Protein AF-A0A4Y2EDM8-F1 (afdb_monomer_lite)

Secondary structure (DSSP, 8-state):
---------------------------------------HHHHTSHHHHHHHHHHHHHHTTTTS-SSTT------S-PPPPPPS-----BPPPPP--HHHHHHHHHHHHHHHHTTS------S-B---

Sequence (128 aa):
MIKKHSNDKNKQNISLHISECKQINSHCSQTTEDRVNLPQSVTENICELRKEVKDLIKNSDSVFSKDKYDVGALRVRLQRIVLNSDLPVSLRPYRTSPVEEQEIKSQVEKLLQAGLIKESNSITIHLM

InterPro domains:
  IPR043502 DNA/RNA polymerase superfamily [SSF56672] (57-122)

Radius of gyration: 26.14 Å; chains: 1; bounding box: 61×46×66 Å

Structure (mmCIF, N/CA/C/O backbone):
data_AF-A0A4Y2EDM8-F1
#
_entry.id   AF-A0A4Y2EDM8-F1
#
loop_
_atom_site.group_PDB
_atom_site.id
_atom_site.type_symbol
_atom_site.label_atom_id
_atom_site.label_alt_id
_atom_site.label_comp_id
_atom_site.label_asym_id
_atom_site.label_entity_id
_atom_site.label_seq_id
_atom_site.pdbx_PDB_ins_code
_atom_site.Cartn_x
_atom_site.Cartn_y
_atom_site.Cartn_z
_atom_site.occupancy
_atom_site.B_iso_or_equiv
_atom_site.auth_seq_id
_atom_site.auth_comp_id
_atom_site.auth_asym_id
_atom_site.auth_atom_id
_atom_site.pdbx_PDB_model_num
ATOM 1 N N . MET A 1 1 ? 31.555 25.804 -39.367 1.00 40.66 1 MET A N 1
ATOM 2 C CA . MET A 1 1 ? 30.660 26.966 -39.162 1.00 40.66 1 MET A CA 1
ATOM 3 C C . MET A 1 1 ? 29.647 26.614 -38.088 1.00 40.66 1 MET A C 1
ATOM 5 O O . MET A 1 1 ? 28.888 25.670 -38.259 1.00 40.66 1 MET A O 1
ATOM 9 N N . ILE A 1 2 ? 29.707 27.307 -36.954 1.00 37.44 2 ILE A N 1
ATOM 10 C CA . ILE A 1 2 ? 28.847 27.077 -35.789 1.00 37.44 2 ILE A CA 1
ATOM 11 C C . ILE A 1 2 ? 27.535 27.829 -36.018 1.00 37.44 2 ILE A C 1
ATOM 13 O O . ILE A 1 2 ? 27.555 29.039 -36.223 1.00 37.44 2 ILE A O 1
ATOM 17 N N . LYS A 1 3 ? 26.397 27.136 -35.945 1.00 40.12 3 LYS A N 1
ATOM 18 C CA . LYS A 1 3 ? 25.093 27.784 -35.789 1.00 40.12 3 LYS A CA 1
ATOM 19 C C . LYS A 1 3 ? 24.355 27.113 -34.640 1.00 40.12 3 LYS A C 1
ATOM 21 O O . LYS A 1 3 ? 23.670 26.115 -34.819 1.00 40.12 3 LYS A O 1
ATOM 26 N N . LYS A 1 4 ? 24.548 27.652 -33.436 1.00 36.44 4 LYS A N 1
ATOM 27 C CA . LYS A 1 4 ? 23.646 27.409 -32.312 1.00 36.44 4 LYS A CA 1
ATOM 28 C C . LYS A 1 4 ? 22.668 28.575 -32.260 1.00 36.44 4 LYS A C 1
ATOM 30 O O . LYS A 1 4 ? 23.060 29.706 -31.998 1.00 36.44 4 LYS A O 1
ATOM 35 N N . HIS A 1 5 ? 21.405 28.305 -32.557 1.00 42.28 5 HIS A N 1
ATOM 36 C CA . HIS A 1 5 ? 20.304 29.145 -32.105 1.00 42.28 5 HIS A CA 1
ATOM 37 C C . HIS A 1 5 ? 19.796 28.526 -30.809 1.00 42.28 5 HIS A C 1
ATOM 39 O O . HIS A 1 5 ? 19.106 27.511 -30.819 1.00 42.28 5 HIS A O 1
ATOM 45 N N . SER A 1 6 ? 20.235 29.105 -29.695 1.00 40.03 6 SER A N 1
ATOM 46 C CA . SER A 1 6 ? 19.653 28.857 -28.383 1.00 40.03 6 SER A CA 1
ATOM 47 C C . SER A 1 6 ? 18.405 29.724 -28.300 1.00 40.03 6 SER A C 1
ATOM 49 O O . SER A 1 6 ? 18.527 30.945 -28.247 1.00 40.03 6 SER A O 1
ATOM 51 N N . ASN A 1 7 ? 17.223 29.111 -28.378 1.00 40.12 7 ASN A N 1
ATOM 52 C CA . ASN A 1 7 ? 15.974 29.796 -28.075 1.00 40.12 7 ASN A CA 1
ATOM 53 C C . ASN A 1 7 ? 15.602 29.488 -26.627 1.00 40.12 7 ASN A C 1
ATOM 55 O O . ASN A 1 7 ? 15.488 28.329 -26.223 1.00 40.12 7 ASN A O 1
ATOM 59 N N . ASP A 1 8 ? 15.495 30.568 -25.877 1.00 47.84 8 ASP A N 1
ATOM 60 C CA . ASP A 1 8 ? 15.216 30.653 -24.463 1.00 47.84 8 ASP A CA 1
ATOM 61 C C . ASP A 1 8 ? 13.776 30.204 -24.186 1.00 47.84 8 ASP A C 1
ATOM 63 O O . ASP A 1 8 ? 12.822 30.718 -24.772 1.00 47.84 8 ASP A O 1
ATOM 67 N N . LYS A 1 9 ? 13.604 29.229 -23.294 1.00 45.88 9 LYS A N 1
ATOM 68 C CA . LYS A 1 9 ? 12.325 28.985 -22.624 1.00 45.88 9 LYS A CA 1
ATOM 69 C C . LYS A 1 9 ? 12.610 28.678 -21.166 1.00 45.88 9 LYS A C 1
ATOM 71 O O . LYS A 1 9 ? 12.688 27.519 -20.771 1.00 45.88 9 LYS A O 1
ATOM 76 N N . ASN A 1 10 ? 12.806 29.757 -20.408 1.00 52.41 10 ASN A N 1
ATOM 77 C CA . ASN A 1 10 ? 12.332 29.964 -19.039 1.00 52.41 10 ASN A CA 1
ATOM 78 C C . ASN A 1 10 ? 11.669 28.718 -18.422 1.00 52.41 10 ASN A C 1
ATOM 80 O O . ASN A 1 10 ? 10.447 28.558 -18.446 1.00 52.41 10 ASN A O 1
ATOM 84 N N . LYS A 1 11 ? 12.493 27.818 -17.884 1.00 46.84 11 LYS A N 1
ATOM 85 C CA . LYS A 1 11 ? 12.026 26.725 -17.041 1.00 46.84 11 LYS A CA 1
ATOM 86 C C . LYS A 1 11 ? 12.037 27.263 -15.623 1.00 46.84 11 LYS A C 1
ATOM 88 O O . LYS A 1 11 ? 13.049 27.177 -14.932 1.00 46.84 11 LYS A O 1
ATOM 93 N N . GLN A 1 12 ? 10.924 27.878 -15.229 1.00 48.25 12 GLN A N 1
ATOM 94 C CA . GLN A 1 12 ? 10.687 28.223 -13.836 1.00 48.25 12 GLN A CA 1
ATOM 95 C C . GLN A 1 12 ? 10.921 26.958 -13.007 1.00 48.25 12 GLN A C 1
ATOM 97 O O . GLN A 1 12 ? 10.288 25.922 -13.217 1.00 48.25 12 GLN A O 1
ATOM 102 N N . ASN A 1 13 ? 11.931 27.026 -12.147 1.00 42.16 13 ASN A N 1
ATOM 103 C CA . ASN A 1 13 ? 12.292 25.988 -11.204 1.00 42.16 13 ASN A CA 1
ATOM 104 C C . ASN A 1 13 ? 11.162 25.891 -10.176 1.00 42.16 13 ASN A C 1
ATOM 106 O O . ASN A 1 13 ? 11.122 26.656 -9.215 1.00 42.16 13 ASN A O 1
ATOM 110 N N . ILE A 1 14 ? 10.208 24.993 -10.416 1.00 47.47 14 ILE A N 1
ATOM 111 C CA . ILE A 1 14 ? 9.197 24.641 -9.424 1.00 47.47 14 ILE A CA 1
ATOM 112 C C . ILE A 1 14 ? 9.887 23.709 -8.426 1.00 47.47 14 ILE A C 1
ATOM 114 O O . ILE A 1 14 ? 9.858 22.487 -8.558 1.00 47.47 14 ILE A O 1
ATOM 118 N N . SER A 1 15 ? 10.562 24.308 -7.449 1.00 48.22 15 SER A N 1
ATOM 119 C CA . SER A 1 15 ? 11.027 23.607 -6.259 1.00 48.22 15 SER A CA 1
ATOM 120 C C . SER A 1 15 ? 9.798 23.255 -5.421 1.00 48.22 15 SER A C 1
ATOM 122 O O . SER A 1 15 ? 9.278 24.096 -4.685 1.00 48.22 15 SER A O 1
ATOM 124 N N . LEU A 1 16 ? 9.283 22.030 -5.559 1.00 50.41 16 LEU A N 1
ATOM 125 C CA . LEU A 1 16 ? 8.359 21.481 -4.570 1.00 50.41 16 LEU A CA 1
ATOM 126 C C . LEU A 1 16 ? 9.184 21.094 -3.345 1.00 50.41 16 LEU A C 1
ATOM 128 O O . LEU A 1 16 ? 9.722 19.994 -3.244 1.00 50.41 16 LEU A O 1
ATOM 132 N N . HIS A 1 17 ? 9.295 22.036 -2.415 1.00 47.91 17 HIS A N 1
ATOM 133 C CA . HIS A 1 17 ? 9.761 21.761 -1.070 1.00 47.91 17 HIS A CA 1
ATOM 134 C C . HIS A 1 17 ? 8.710 20.885 -0.379 1.00 47.91 17 HIS A C 1
ATOM 136 O O . HIS A 1 17 ? 7.737 21.386 0.187 1.00 47.91 17 HIS A O 1
ATOM 142 N N . ILE A 1 18 ? 8.885 19.565 -0.461 1.00 51.62 18 ILE A N 1
ATOM 143 C CA . ILE A 1 18 ? 8.151 18.614 0.370 1.00 51.62 18 ILE A CA 1
ATOM 144 C C . ILE A 1 18 ? 8.707 18.794 1.779 1.00 51.62 18 ILE A C 1
ATOM 146 O O . ILE A 1 18 ? 9.681 18.162 2.176 1.00 51.62 18 ILE A O 1
ATOM 150 N N . SER A 1 19 ? 8.125 19.734 2.518 1.00 52.91 19 SER A N 1
ATOM 151 C CA . SER A 1 19 ? 8.321 19.802 3.957 1.00 52.91 19 SER A CA 1
ATOM 152 C C . SER A 1 19 ? 7.901 18.460 4.536 1.00 52.91 19 SER A C 1
ATOM 154 O O . SER A 1 19 ? 6.752 18.055 4.354 1.00 52.91 19 SER A O 1
ATOM 156 N N . GLU A 1 20 ? 8.838 17.787 5.204 1.00 42.59 20 GLU A N 1
ATOM 157 C CA . GLU A 1 20 ? 8.588 16.607 6.021 1.00 42.59 20 GLU A CA 1
ATOM 158 C C . GLU A 1 20 ? 7.289 16.813 6.806 1.00 42.59 20 GLU A C 1
ATOM 160 O O . GLU A 1 20 ? 7.205 17.676 7.687 1.00 42.59 20 GLU A O 1
ATOM 165 N N . CYS A 1 21 ? 6.251 16.044 6.470 1.00 49.78 21 CYS A N 1
ATOM 166 C CA . CYS A 1 21 ? 5.071 15.946 7.310 1.00 49.78 21 CYS A CA 1
ATOM 167 C C . CYS A 1 21 ? 5.519 15.257 8.594 1.00 49.78 21 CYS A C 1
ATOM 169 O O . CYS A 1 21 ? 5.517 14.030 8.696 1.00 49.78 21 CYS A O 1
ATOM 171 N N . LYS A 1 22 ? 5.964 16.058 9.565 1.00 50.53 22 LYS A N 1
ATOM 172 C CA . LYS A 1 22 ? 6.233 15.588 10.914 1.00 50.53 22 LYS A CA 1
ATOM 173 C C . LYS A 1 22 ? 4.977 14.884 11.397 1.00 50.53 22 LYS A C 1
ATOM 175 O O . LYS A 1 22 ? 3.887 15.454 11.401 1.00 50.53 22 LYS A O 1
ATOM 180 N N . GLN A 1 23 ? 5.158 13.622 11.761 1.00 57.06 23 GLN A N 1
ATOM 181 C CA . GLN A 1 23 ? 4.172 12.823 12.456 1.00 57.06 23 GLN A CA 1
ATOM 182 C C . GLN A 1 23 ? 3.693 13.653 13.648 1.00 57.06 23 GLN A C 1
ATOM 184 O O . GLN A 1 23 ? 4.469 13.945 14.558 1.00 57.06 23 GLN A O 1
ATOM 189 N N . ILE A 1 24 ? 2.437 14.095 13.606 1.00 45.16 24 ILE A N 1
ATOM 190 C CA . ILE A 1 24 ? 1.812 14.843 14.695 1.00 45.16 24 ILE A CA 1
ATOM 191 C C . ILE A 1 24 ? 1.464 13.826 15.784 1.00 45.16 24 ILE A C 1
ATOM 193 O O . ILE A 1 24 ? 0.312 13.490 16.022 1.00 45.16 24 ILE A O 1
ATOM 197 N N . ASN A 1 25 ? 2.492 13.265 16.410 1.00 52.41 25 ASN A N 1
ATOM 198 C CA . ASN A 1 25 ? 2.372 12.697 17.735 1.00 52.41 25 ASN A CA 1
ATOM 199 C C . ASN A 1 25 ? 2.999 13.701 18.698 1.00 52.41 25 ASN A C 1
ATOM 201 O O . ASN A 1 25 ? 4.160 13.586 19.081 1.00 52.41 25 ASN A O 1
ATOM 205 N N . SER A 1 26 ? 2.239 14.735 19.046 1.00 52.94 26 SER A N 1
ATOM 206 C CA . SER A 1 26 ? 2.562 15.549 20.209 1.00 52.94 26 SER A CA 1
ATOM 207 C C . SER A 1 26 ? 1.277 16.032 20.861 1.00 52.94 26 SER A C 1
ATOM 209 O O . SER A 1 26 ? 0.721 17.066 20.507 1.00 52.94 26 SER A O 1
ATOM 211 N N . HIS A 1 27 ? 0.880 15.241 21.852 1.00 39.22 27 HIS A N 1
ATOM 212 C CA . HIS A 1 27 ? 0.074 15.628 22.994 1.00 39.22 27 HIS A CA 1
ATOM 213 C C . HIS A 1 27 ? -1.409 15.918 22.727 1.00 39.22 27 HIS A C 1
ATOM 215 O O . HIS A 1 27 ? -1.794 16.929 22.150 1.00 39.22 27 HIS A O 1
ATOM 221 N N . CYS A 1 28 ? -2.233 15.014 23.266 1.00 44.69 28 CYS A N 1
ATOM 222 C CA . CYS A 1 28 ? -3.613 15.234 23.680 1.00 44.69 28 CYS A CA 1
ATOM 223 C C . CYS A 1 28 ? -3.862 16.711 24.013 1.00 44.69 28 CYS A C 1
ATOM 225 O O . CYS A 1 28 ? -3.326 17.235 24.998 1.00 44.69 28 CYS A O 1
ATOM 227 N N . SER A 1 29 ? -4.644 17.379 23.167 1.00 42.12 29 SER A N 1
ATOM 228 C CA . SER A 1 29 ? -5.197 18.682 23.483 1.00 42.12 29 SER A CA 1
ATOM 229 C C . SER A 1 29 ? -6.115 18.484 24.676 1.00 42.12 29 SER A C 1
ATOM 231 O O . SER A 1 29 ? -7.176 17.867 24.577 1.00 42.12 29 SER A O 1
ATOM 233 N N . GLN A 1 30 ? -5.689 19.004 25.822 1.00 44.66 30 GLN A N 1
ATOM 234 C CA . GLN A 1 30 ? -6.632 19.413 26.846 1.00 44.66 30 GLN A CA 1
ATOM 235 C C . GLN A 1 30 ? -7.708 20.236 26.137 1.00 44.66 30 GLN A C 1
ATOM 237 O O . GLN A 1 30 ? -7.399 21.141 25.362 1.00 44.66 30 GLN A O 1
ATOM 242 N N . THR A 1 31 ? -8.963 19.849 26.324 1.00 38.25 31 THR A N 1
ATOM 243 C CA . THR A 1 31 ? -10.123 20.510 25.740 1.00 38.25 31 THR A CA 1
ATOM 244 C C . THR A 1 31 ? -10.240 21.913 26.324 1.00 38.25 31 THR A C 1
ATOM 246 O O . THR A 1 31 ? -10.957 22.127 27.297 1.00 38.25 31 THR A O 1
ATOM 249 N N . THR A 1 32 ? -9.532 22.884 25.759 1.00 43.88 32 THR A N 1
ATOM 250 C CA . THR A 1 32 ? -9.947 24.277 25.864 1.00 43.88 32 THR A CA 1
ATOM 251 C C . THR A 1 32 ? -11.003 24.472 24.797 1.00 43.88 32 THR A C 1
ATOM 253 O O . THR A 1 32 ? -10.713 24.416 23.604 1.00 43.88 32 THR A O 1
ATOM 256 N N . GLU A 1 33 ? -12.246 24.585 25.254 1.00 48.09 33 GLU A N 1
ATOM 257 C CA . GLU A 1 33 ? -13.416 24.923 24.458 1.00 48.09 33 GLU A CA 1
ATOM 258 C C . GLU A 1 33 ? -13.123 26.165 23.611 1.00 48.09 33 GLU A C 1
ATOM 260 O O . GLU A 1 33 ? -13.227 27.295 24.089 1.00 48.09 33 GLU A O 1
ATOM 265 N N . ASP A 1 34 ? -12.747 25.958 22.352 1.00 43.09 34 ASP A N 1
ATOM 266 C CA . ASP A 1 34 ? -12.712 27.023 21.364 1.00 43.09 34 ASP A CA 1
ATOM 267 C C . ASP A 1 34 ? -14.169 27.443 21.155 1.00 43.09 34 ASP A C 1
ATOM 269 O O . ASP A 1 34 ? -14.967 26.750 20.512 1.00 43.09 34 ASP A O 1
ATOM 273 N N . ARG A 1 35 ? -14.569 28.522 21.832 1.00 49.91 35 ARG A N 1
ATOM 274 C CA . ARG A 1 35 ? -15.926 29.057 21.771 1.00 49.91 35 ARG A CA 1
ATOM 275 C C . ARG A 1 35 ? -16.131 29.717 20.419 1.00 49.91 35 ARG A C 1
ATOM 277 O O . ARG A 1 35 ? -16.079 30.936 20.285 1.00 49.91 35 ARG A O 1
ATOM 284 N N . VAL A 1 36 ? -16.420 28.894 19.418 1.00 52.91 36 VAL A N 1
ATOM 285 C CA . VAL A 1 36 ? -17.109 29.340 18.211 1.00 52.91 36 VAL A CA 1
ATOM 286 C C . VAL A 1 36 ? -18.458 29.872 18.685 1.00 52.91 36 VAL A C 1
ATOM 288 O O . VAL A 1 36 ? -19.280 29.111 19.196 1.00 52.91 36 VAL A O 1
ATOM 291 N N . ASN A 1 37 ? -18.648 31.190 18.622 1.00 58.50 37 ASN A N 1
ATOM 292 C CA . ASN A 1 37 ? -19.879 31.831 19.070 1.00 58.50 37 ASN A CA 1
ATOM 293 C C . ASN A 1 37 ? -20.993 31.475 18.076 1.00 58.50 37 ASN A C 1
ATOM 295 O O . ASN A 1 37 ? -21.163 32.113 17.039 1.00 58.50 37 ASN A O 1
ATOM 299 N N . LEU A 1 38 ? -21.653 30.355 18.354 1.00 55.34 38 LEU A N 1
ATOM 300 C CA . LEU A 1 38 ? -22.718 29.776 17.555 1.00 55.34 38 LEU A CA 1
ATOM 301 C C . LEU A 1 38 ? -24.052 30.263 18.151 1.00 55.34 38 LEU A C 1
ATOM 303 O O . LEU A 1 38 ? -24.203 30.212 19.372 1.00 55.34 38 LEU A O 1
ATOM 307 N N . PRO A 1 39 ? -24.998 30.769 17.338 1.00 54.62 39 PRO A N 1
ATOM 308 C CA . PRO A 1 39 ? -26.220 31.407 17.830 1.00 54.62 39 PRO A CA 1
ATOM 309 C C . PRO A 1 39 ? -27.006 30.508 18.799 1.00 54.62 39 PRO A C 1
ATOM 311 O O . PRO A 1 39 ? -27.054 29.294 18.616 1.00 54.62 39 PRO A O 1
ATOM 314 N N . GLN A 1 40 ? -27.644 31.114 19.811 1.00 53.81 40 GLN A N 1
ATOM 315 C CA . GLN A 1 40 ? -28.322 30.446 20.941 1.00 53.81 40 GLN A CA 1
ATOM 316 C C . GLN A 1 40 ? -29.298 29.311 20.551 1.00 53.81 40 GLN A C 1
ATOM 318 O O . GLN A 1 40 ? -29.493 28.374 21.321 1.00 53.81 40 GLN A O 1
ATOM 323 N N . SER A 1 41 ? -29.884 29.341 19.349 1.00 52.59 41 SER A N 1
ATOM 324 C CA . SER A 1 41 ? -30.755 28.264 18.846 1.00 52.59 41 SER A CA 1
ATOM 325 C C . SER A 1 41 ? -30.013 26.958 18.541 1.00 52.59 41 SER A C 1
ATOM 327 O O . SER A 1 41 ? -30.631 25.904 18.430 1.00 52.59 41 SER A O 1
ATOM 329 N N . VAL A 1 42 ? -28.687 27.015 18.412 1.00 55.28 42 VAL A N 1
ATOM 330 C CA . VAL A 1 42 ? -27.822 25.853 18.198 1.00 55.28 42 VAL A CA 1
ATOM 331 C C . VAL A 1 42 ? -27.310 25.296 19.528 1.00 55.28 42 VAL A C 1
ATOM 333 O O . VAL A 1 42 ? -26.959 24.122 19.596 1.00 55.28 42 VAL A O 1
ATOM 336 N N . THR A 1 43 ? -27.296 26.090 20.606 1.00 55.75 43 THR A N 1
ATOM 337 C CA . THR A 1 43 ? -26.621 25.721 21.862 1.00 55.75 43 THR A CA 1
ATOM 338 C C . THR A 1 43 ? -27.343 24.666 22.704 1.00 55.75 43 THR A C 1
ATOM 340 O O . THR A 1 43 ? -26.684 23.981 23.482 1.00 55.75 43 THR A O 1
ATOM 343 N N . GLU A 1 44 ? -28.650 24.460 22.526 1.00 59.47 44 GLU A N 1
ATOM 344 C CA . GLU A 1 44 ? -29.436 23.572 23.403 1.00 59.47 44 GLU A CA 1
ATOM 345 C C . GLU A 1 44 ? -29.324 22.074 23.066 1.00 59.47 44 GLU A C 1
ATOM 347 O O . GLU A 1 44 ? -29.576 21.243 23.930 1.00 59.47 44 GLU A O 1
ATOM 352 N N . ASN A 1 45 ? -28.866 21.701 21.864 1.00 65.88 45 ASN A N 1
ATOM 353 C CA . ASN A 1 45 ? -28.805 20.294 21.431 1.00 65.88 45 ASN A CA 1
ATOM 354 C C . ASN A 1 45 ? -27.425 19.824 20.946 1.00 65.88 45 ASN A C 1
ATOM 356 O O . ASN A 1 45 ? -27.303 18.726 20.411 1.00 65.88 45 ASN A O 1
ATOM 360 N N . ILE A 1 46 ? -26.353 20.599 21.150 1.00 80.44 46 ILE A N 1
ATOM 361 C CA . ILE A 1 46 ? -25.005 20.226 20.672 1.00 80.44 46 ILE A CA 1
ATOM 362 C C . ILE A 1 46 ? -24.548 18.881 21.255 1.00 80.44 46 ILE A C 1
ATOM 364 O O . ILE A 1 46 ? -23.906 18.093 20.561 1.00 80.44 46 ILE A O 1
ATOM 368 N N . CYS A 1 47 ? -24.862 18.604 22.523 1.00 78.44 47 CYS A N 1
ATOM 369 C CA . CYS A 1 47 ? -24.496 17.344 23.173 1.00 78.44 47 CYS A CA 1
ATOM 370 C C . CYS A 1 47 ? -25.220 16.140 22.554 1.00 78.44 47 CYS A C 1
ATOM 372 O O . CYS A 1 47 ? -24.567 15.138 22.259 1.00 78.44 47 CYS A O 1
ATOM 374 N N . GLU A 1 48 ? -26.526 16.265 22.310 1.00 85.94 48 GLU A N 1
ATOM 375 C CA . GLU A 1 48 ? -27.336 15.244 21.634 1.00 85.94 48 GLU A CA 1
ATOM 376 C C . GLU A 1 48 ? -26.872 15.049 20.186 1.00 85.94 48 GLU A C 1
ATOM 378 O O . GLU A 1 48 ? -26.580 13.930 19.776 1.00 85.94 48 GLU A O 1
ATOM 383 N N . LEU A 1 49 ? -26.639 16.137 19.447 1.00 88.50 49 LEU A N 1
ATOM 384 C CA . LEU A 1 49 ? -26.144 16.082 18.071 1.00 88.50 49 LEU A CA 1
ATOM 385 C C . LEU A 1 49 ? -24.762 15.419 17.980 1.00 88.50 49 LEU A C 1
ATOM 387 O O . LEU A 1 49 ? -24.506 14.603 17.102 1.00 88.50 49 LEU A O 1
ATOM 391 N N . ARG A 1 50 ? -23.845 15.722 18.907 1.00 89.69 50 ARG A N 1
ATOM 392 C CA . ARG A 1 50 ? -22.524 15.069 18.961 1.00 89.69 50 ARG A CA 1
ATOM 393 C C . ARG A 1 50 ? -22.636 13.570 19.215 1.00 89.69 50 ARG A C 1
ATOM 395 O O . ARG A 1 50 ? -21.791 12.818 18.730 1.00 89.69 50 ARG A O 1
ATOM 402 N N . LYS A 1 51 ? -23.623 13.144 20.004 1.00 91.69 51 LYS A N 1
ATOM 403 C CA . LYS A 1 51 ? -23.898 11.730 20.255 1.00 91.69 51 LYS A CA 1
ATOM 404 C C . LYS A 1 51 ? -24.478 11.075 19.004 1.00 91.69 51 LYS A C 1
ATOM 406 O O . LYS A 1 51 ? -23.927 10.077 18.560 1.00 91.69 51 LYS A O 1
ATOM 411 N N . GLU A 1 52 ? -25.476 11.695 18.387 1.00 92.62 52 GLU A N 1
ATOM 412 C CA . GLU A 1 52 ? -26.100 11.218 17.153 1.00 92.62 52 GLU A CA 1
ATOM 413 C C . GLU A 1 52 ? -25.083 11.069 16.016 1.00 92.62 52 GLU A C 1
ATOM 415 O O . GLU A 1 52 ? -25.024 10.025 15.378 1.00 92.62 52 GLU A O 1
ATOM 420 N N . VAL A 1 53 ? -24.208 12.057 15.811 1.00 90.81 53 VAL A N 1
ATOM 421 C CA . VAL A 1 53 ? -23.141 11.985 14.799 1.00 90.81 53 VAL A CA 1
ATOM 422 C C . VAL A 1 53 ? -22.163 10.850 15.118 1.00 90.81 53 VAL A C 1
ATOM 424 O O . VAL A 1 53 ? -21.792 10.090 14.225 1.00 90.81 53 VAL A O 1
ATOM 427 N N . LYS A 1 54 ? -21.751 10.684 16.381 1.00 90.62 54 LYS A N 1
ATOM 428 C CA . LYS A 1 54 ? -20.874 9.568 16.776 1.00 90.62 54 LYS A CA 1
ATOM 429 C C . LYS A 1 54 ? -21.535 8.214 16.537 1.00 90.62 54 LYS A C 1
ATOM 431 O O . LYS A 1 54 ? -20.868 7.294 16.068 1.00 90.62 54 LYS A O 1
ATOM 436 N N . ASP A 1 55 ? -22.815 8.096 16.861 1.00 94.12 55 ASP A N 1
ATOM 437 C CA . ASP A 1 55 ? -23.579 6.869 16.676 1.00 94.12 55 ASP A CA 1
ATOM 438 C C . ASP A 1 55 ? -23.802 6.596 15.182 1.00 94.12 55 ASP A C 1
ATOM 440 O O . ASP A 1 55 ? -23.616 5.468 14.743 1.00 94.12 55 ASP A O 1
ATOM 444 N N . LEU A 1 56 ? -24.059 7.622 14.366 1.00 93.06 56 LEU A N 1
ATOM 445 C CA . LEU A 1 56 ? -24.154 7.512 12.910 1.00 93.06 56 LEU A CA 1
ATOM 446 C C . LEU A 1 56 ? -22.844 7.022 12.280 1.00 93.06 56 LEU A C 1
ATOM 448 O O . LEU A 1 56 ? -22.875 6.123 11.440 1.00 93.06 56 LEU A O 1
ATOM 452 N N . ILE A 1 57 ? -21.702 7.583 12.694 1.00 92.00 57 ILE A N 1
ATOM 453 C CA . ILE A 1 57 ? -20.380 7.160 12.210 1.00 92.00 57 ILE A CA 1
ATOM 454 C C . ILE A 1 57 ? -20.131 5.693 12.574 1.00 92.00 57 ILE A C 1
ATOM 456 O O . ILE A 1 57 ? -19.714 4.919 11.718 1.00 92.00 57 ILE A O 1
ATOM 460 N N . LYS A 1 58 ? -20.448 5.286 13.811 1.00 90.75 58 LYS A N 1
ATOM 461 C CA . LYS A 1 58 ? -20.332 3.886 14.255 1.00 90.75 58 LYS A CA 1
ATOM 462 C C . LYS A 1 58 ? -21.274 2.946 13.504 1.00 90.75 58 LYS A C 1
ATOM 464 O O . LYS A 1 58 ? -20.886 1.836 13.166 1.00 90.75 58 LYS A O 1
ATOM 469 N N . ASN A 1 59 ? -22.504 3.376 13.239 1.00 94.25 59 ASN A N 1
ATOM 470 C CA . ASN A 1 59 ? -23.488 2.582 12.503 1.00 94.25 59 ASN A CA 1
ATOM 471 C C . ASN A 1 59 ? -23.126 2.456 11.015 1.00 94.25 59 ASN A C 1
ATOM 473 O O . ASN A 1 59 ? -23.531 1.497 10.365 1.00 94.25 59 ASN A O 1
ATOM 477 N N . SER A 1 60 ? -22.346 3.404 10.488 1.00 91.44 60 SER A N 1
ATOM 478 C CA . SER A 1 60 ? -21.889 3.454 9.092 1.00 91.44 60 SER A CA 1
ATOM 479 C C . SER A 1 60 ? -20.416 3.055 8.943 1.00 91.44 60 SER A C 1
ATOM 481 O O . SER A 1 60 ? -19.745 3.495 8.012 1.00 91.44 60 SER A O 1
ATOM 483 N N . ASP A 1 61 ? -19.905 2.222 9.852 1.00 89.75 61 ASP A N 1
ATOM 484 C CA . ASP A 1 61 ? -18.489 1.845 9.956 1.00 89.75 61 ASP A CA 1
ATOM 485 C C . ASP A 1 61 ? -17.909 1.226 8.670 1.00 89.75 61 ASP A C 1
ATOM 487 O O . ASP A 1 61 ? -16.724 1.367 8.399 1.00 89.75 61 ASP A O 1
ATOM 491 N N . SER A 1 62 ? -18.739 0.600 7.829 1.00 90.56 62 SER A N 1
ATOM 492 C CA . SER A 1 62 ? -18.309 0.040 6.540 1.00 90.56 62 SER A CA 1
ATOM 493 C C . SER A 1 62 ? -18.182 1.065 5.407 1.00 90.56 62 SER A C 1
ATOM 495 O O . SER A 1 62 ? -17.703 0.722 4.330 1.00 90.56 62 SER A O 1
ATOM 497 N N . VAL A 1 63 ? -18.712 2.278 5.585 1.00 92.12 63 VAL A N 1
ATOM 498 C CA . VAL A 1 63 ? -18.739 3.327 4.550 1.00 92.12 63 VAL A CA 1
ATOM 499 C C . VAL A 1 63 ? -17.445 4.140 4.561 1.00 92.12 63 VAL A C 1
ATOM 501 O O . VAL A 1 63 ? -17.024 4.645 3.521 1.00 92.12 63 VAL A O 1
ATOM 504 N N . PHE A 1 64 ? -16.813 4.264 5.728 1.00 90.88 64 PHE A N 1
ATOM 505 C CA . PHE A 1 64 ? -15.622 5.078 5.929 1.00 90.88 64 PHE A CA 1
ATOM 506 C C . PHE A 1 64 ? -14.387 4.201 6.108 1.00 90.88 64 PHE A C 1
ATOM 508 O O . PHE A 1 64 ? -14.391 3.294 6.933 1.00 90.88 64 PHE A O 1
ATOM 515 N N . SER A 1 65 ? -13.309 4.524 5.394 1.00 93.06 65 SER A N 1
ATOM 516 C CA . SER A 1 65 ? -12.008 3.895 5.625 1.00 93.06 65 SER A CA 1
ATOM 517 C C . SER A 1 65 ? -11.474 4.254 7.012 1.00 93.06 65 SER A C 1
ATOM 519 O O . SER A 1 65 ? -11.399 5.431 7.375 1.00 93.06 65 SER A O 1
ATOM 521 N N . LYS A 1 66 ? -11.067 3.242 7.776 1.00 91.00 66 LYS A N 1
ATOM 522 C CA . LYS A 1 66 ? -10.519 3.409 9.135 1.00 91.00 66 LYS A CA 1
ATOM 523 C C . LYS A 1 66 ? -9.039 3.754 9.134 1.00 91.00 66 LYS A C 1
ATOM 525 O O . LYS A 1 66 ? -8.552 4.470 10.008 1.00 91.00 66 LYS A O 1
ATOM 530 N N . ASP A 1 67 ? -8.328 3.231 8.147 1.00 91.81 67 ASP A N 1
ATOM 531 C CA . ASP A 1 67 ? -6.919 3.486 7.919 1.00 91.81 67 ASP A CA 1
ATOM 532 C C . ASP A 1 67 ? -6.626 3.559 6.412 1.00 91.81 67 ASP A C 1
ATOM 534 O O . ASP A 1 67 ? -7.508 3.411 5.568 1.00 91.81 67 ASP A O 1
ATOM 538 N N . LYS A 1 68 ? -5.369 3.838 6.064 1.00 92.19 68 LYS A N 1
ATOM 539 C CA . LYS A 1 68 ? -4.926 3.999 4.669 1.00 92.19 68 LYS A CA 1
ATOM 540 C C . LYS A 1 68 ? -4.914 2.703 3.843 1.00 92.19 68 LYS A C 1
ATOM 542 O O . LYS A 1 68 ? -4.704 2.775 2.636 1.00 92.19 68 LYS A O 1
ATOM 547 N N . TYR A 1 69 ? -5.055 1.545 4.478 1.00 94.62 69 TYR A N 1
ATOM 548 C CA . TYR A 1 69 ? -5.056 0.222 3.855 1.00 94.62 69 TYR A CA 1
ATOM 549 C C . TYR A 1 69 ? -6.451 -0.414 3.833 1.00 94.62 69 TYR A C 1
ATOM 551 O O . TYR A 1 69 ? -6.648 -1.402 3.128 1.00 94.62 69 TYR A O 1
ATOM 559 N N . ASP A 1 70 ? -7.416 0.172 4.544 1.00 93.69 70 ASP A N 1
ATOM 560 C CA . ASP A 1 70 ? -8.842 -0.141 4.474 1.00 93.69 70 ASP A CA 1
ATOM 561 C C . ASP A 1 70 ? -9.445 0.340 3.146 1.00 93.69 70 ASP A C 1
ATOM 563 O O . ASP A 1 70 ? -10.131 1.365 3.041 1.00 93.69 70 ASP A O 1
ATOM 567 N N . VAL A 1 71 ? -9.101 -0.395 2.091 1.00 91.62 71 VAL A N 1
ATOM 568 C CA . VAL A 1 71 ? -9.589 -0.168 0.736 1.00 91.62 71 VAL A CA 1
ATOM 569 C C . VAL A 1 71 ? -10.757 -1.106 0.446 1.00 91.62 71 VAL A C 1
ATOM 571 O O . VAL A 1 71 ? -10.676 -2.327 0.600 1.00 91.62 71 VAL A O 1
ATOM 574 N N . GLY A 1 72 ? -11.871 -0.530 -0.001 1.00 89.12 72 GLY A N 1
ATOM 575 C CA . GLY A 1 72 ? -13.045 -1.301 -0.399 1.00 89.12 72 GLY A CA 1
ATOM 576 C C . GLY A 1 72 ? -12.756 -2.221 -1.591 1.00 89.12 72 GLY A C 1
ATOM 577 O O . GLY A 1 72 ? -11.962 -1.897 -2.474 1.00 89.12 72 GLY A O 1
ATOM 578 N N . ALA A 1 73 ? -13.443 -3.364 -1.651 1.00 87.75 73 ALA A N 1
ATOM 579 C CA . ALA A 1 73 ? -13.300 -4.335 -2.736 1.00 87.75 73 ALA A CA 1
ATOM 580 C C . ALA A 1 73 ? -14.647 -4.635 -3.406 1.00 87.75 73 ALA A C 1
ATOM 582 O O . ALA A 1 73 ? -15.601 -5.067 -2.755 1.00 87.75 73 ALA A O 1
ATOM 583 N N . LEU A 1 74 ? -14.710 -4.485 -4.732 1.00 86.44 74 LEU A N 1
ATOM 584 C CA . LE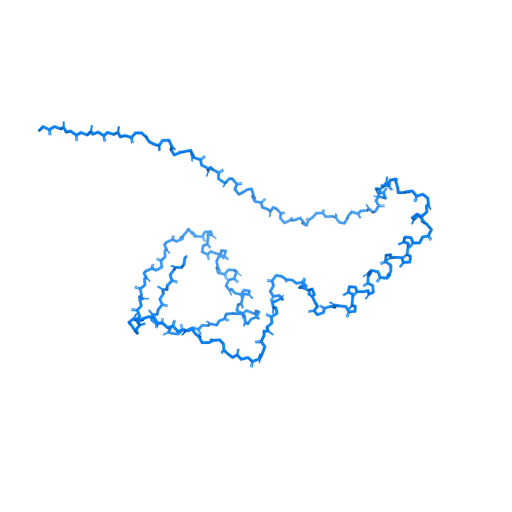U A 1 74 ? -15.866 -4.900 -5.525 1.00 86.44 74 LEU A CA 1
ATOM 585 C C . LEU A 1 74 ? -15.748 -6.392 -5.872 1.00 86.44 74 LEU A C 1
ATOM 587 O O . LEU A 1 74 ? -14.928 -6.786 -6.696 1.00 86.44 74 LEU A O 1
ATOM 591 N N . ARG A 1 75 ? -16.585 -7.238 -5.260 1.00 81.31 75 ARG A N 1
ATOM 592 C CA . ARG A 1 75 ? -16.533 -8.709 -5.422 1.00 81.31 75 ARG A CA 1
ATOM 593 C C . ARG A 1 75 ? -17.385 -9.258 -6.574 1.00 81.31 75 ARG A C 1
ATOM 595 O O . ARG A 1 75 ? -17.529 -10.468 -6.703 1.00 81.31 75 ARG A O 1
ATOM 602 N N . VAL A 1 76 ? -17.969 -8.387 -7.396 1.00 86.81 76 VAL A N 1
ATOM 603 C CA . VAL A 1 76 ? -18.962 -8.779 -8.412 1.00 86.81 76 VAL A CA 1
ATOM 604 C C . VAL A 1 76 ? -18.317 -9.537 -9.575 1.00 86.81 76 VAL A C 1
ATOM 606 O O . VAL A 1 76 ? -18.872 -10.526 -10.049 1.00 86.81 76 VAL A O 1
ATOM 609 N N . ARG A 1 77 ? -17.148 -9.092 -10.054 1.00 86.69 77 ARG A N 1
ATOM 610 C CA . ARG A 1 77 ? -16.455 -9.718 -11.187 1.00 86.69 77 ARG A CA 1
A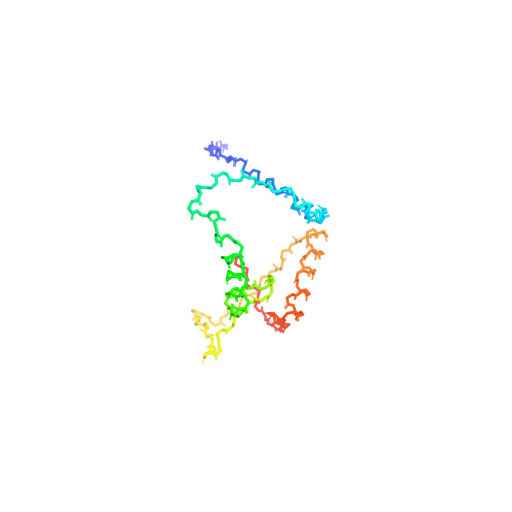TOM 611 C C . ARG A 1 77 ? -14.976 -9.352 -11.208 1.00 86.69 77 ARG A C 1
ATOM 613 O O . ARG A 1 77 ? -14.614 -8.216 -10.924 1.00 86.69 77 ARG A O 1
ATOM 620 N N . LEU A 1 78 ? -14.136 -10.296 -11.627 1.00 88.50 78 LEU A N 1
ATOM 621 C CA . LEU A 1 78 ? -12.739 -10.012 -11.956 1.00 88.50 78 LEU A CA 1
ATOM 622 C C . LEU A 1 78 ? -12.656 -9.067 -13.162 1.00 88.50 7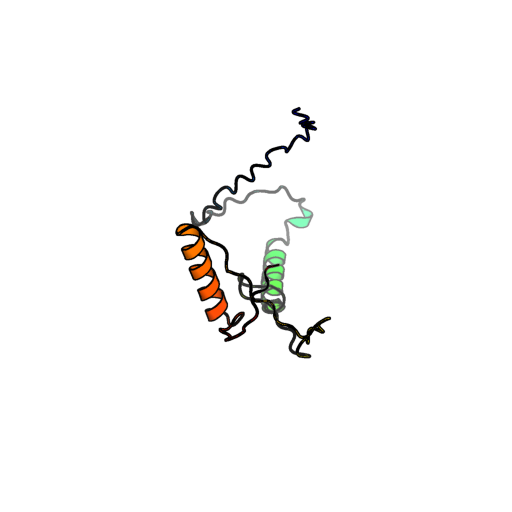8 LEU A C 1
ATOM 624 O O . LEU A 1 78 ? -13.227 -9.343 -14.221 1.00 88.50 78 LEU A O 1
ATOM 628 N N . GLN A 1 79 ? -11.912 -7.975 -13.010 1.00 88.94 79 GLN A N 1
ATOM 629 C CA . GLN A 1 79 ? -11.667 -7.023 -14.086 1.00 88.94 79 GLN A CA 1
ATOM 630 C C . GLN A 1 79 ? -10.582 -7.565 -15.027 1.00 88.94 79 GLN A C 1
ATOM 632 O O . GLN A 1 79 ? -9.443 -7.769 -14.611 1.00 88.94 79 GLN A O 1
ATOM 637 N N . ARG A 1 80 ? -10.917 -7.785 -16.308 1.00 91.62 80 ARG A N 1
ATOM 638 C CA . ARG A 1 80 ? -9.937 -8.148 -17.347 1.00 91.62 80 ARG A CA 1
ATOM 639 C C . ARG A 1 80 ? -9.509 -6.898 -18.108 1.00 91.62 80 ARG A C 1
ATOM 641 O O . ARG A 1 80 ? -10.361 -6.147 -18.580 1.00 91.62 80 ARG A O 1
ATOM 648 N N . ILE A 1 81 ? -8.204 -6.703 -18.253 1.00 91.38 81 ILE A N 1
ATOM 649 C CA . ILE A 1 81 ? -7.634 -5.657 -19.106 1.00 91.38 81 ILE A CA 1
ATOM 650 C C . ILE A 1 81 ? -7.501 -6.232 -20.521 1.00 91.38 81 ILE A C 1
ATOM 652 O O . ILE A 1 81 ? -6.974 -7.330 -20.693 1.00 91.38 81 ILE A O 1
ATOM 656 N N . VAL A 1 82 ? -8.024 -5.526 -21.525 1.00 94.94 82 VAL A N 1
ATOM 657 C CA . VAL A 1 82 ? -7.871 -5.891 -22.943 1.00 94.94 82 VAL A CA 1
ATOM 658 C C . VAL A 1 82 ? -6.656 -5.153 -23.492 1.00 94.94 82 VAL A C 1
ATOM 660 O O . VAL A 1 82 ? -6.559 -3.939 -23.329 1.00 94.94 82 VAL A O 1
ATOM 663 N N . LEU A 1 83 ? -5.724 -5.887 -24.100 1.00 93.00 83 LEU A N 1
ATOM 664 C CA . LEU A 1 83 ? -4.486 -5.332 -24.645 1.00 93.00 83 LEU A CA 1
ATOM 665 C C . LEU A 1 83 ? -4.607 -5.094 -26.152 1.00 93.00 83 LEU A C 1
ATOM 667 O O . LEU A 1 83 ? -5.365 -5.771 -26.840 1.00 93.00 83 LEU A O 1
ATOM 671 N N . ASN A 1 84 ? -3.813 -4.148 -26.656 1.00 94.69 84 ASN A N 1
ATOM 672 C CA . ASN A 1 84 ? -3.667 -3.899 -28.094 1.00 94.69 84 ASN A CA 1
ATOM 673 C C . ASN A 1 84 ? -2.609 -4.807 -28.750 1.00 94.69 84 ASN A C 1
ATOM 675 O O . ASN A 1 84 ? -2.521 -4.858 -29.972 1.00 94.69 84 ASN A O 1
ATOM 679 N N . SER A 1 85 ? -1.764 -5.463 -27.950 1.00 92.56 85 SER A N 1
ATOM 680 C CA . SER A 1 85 ? -0.671 -6.335 -28.390 1.00 92.56 85 SER A CA 1
ATOM 681 C C . SER A 1 85 ? -0.368 -7.369 -27.308 1.00 92.56 85 SER A C 1
ATOM 683 O O . SER A 1 85 ? -0.486 -7.066 -26.120 1.00 92.56 85 SER A O 1
ATOM 685 N N . ASP A 1 86 ? 0.065 -8.554 -27.732 1.00 90.06 86 ASP A N 1
ATOM 686 C CA . ASP A 1 86 ? 0.416 -9.675 -26.853 1.00 90.06 86 ASP A CA 1
ATOM 687 C C . ASP A 1 86 ? 1.913 -9.718 -26.493 1.00 90.06 86 ASP A C 1
ATOM 689 O O . ASP A 1 86 ? 2.346 -10.585 -25.733 1.00 90.06 86 ASP A O 1
ATOM 693 N N . LEU A 1 87 ? 2.728 -8.799 -27.029 1.00 91.31 87 LEU A N 1
ATOM 694 C CA . LEU A 1 87 ? 4.164 -8.762 -26.748 1.00 91.31 87 LEU A CA 1
ATOM 695 C C . LEU A 1 87 ? 4.434 -8.093 -25.383 1.00 91.31 87 LEU A C 1
ATOM 697 O O . LEU A 1 87 ? 4.137 -6.904 -25.228 1.00 91.31 87 LEU A O 1
ATOM 701 N N . PRO A 1 88 ? 5.030 -8.797 -24.401 1.00 90.06 88 PRO A N 1
ATOM 702 C CA . PRO A 1 88 ? 5.353 -8.200 -23.112 1.00 90.06 88 PRO A CA 1
ATOM 703 C C . PRO A 1 88 ? 6.517 -7.209 -23.219 1.00 90.06 88 PRO A C 1
ATOM 705 O O . PRO A 1 88 ? 7.439 -7.382 -24.017 1.00 90.06 88 PRO A O 1
ATOM 708 N N . VAL A 1 89 ? 6.508 -6.195 -22.351 1.00 89.44 89 VAL A N 1
ATOM 709 C CA . VAL A 1 89 ? 7.579 -5.194 -22.249 1.00 89.44 89 VAL A CA 1
ATOM 710 C C . VAL A 1 89 ? 8.256 -5.310 -20.886 1.00 89.44 89 VAL A C 1
ATOM 712 O O . VAL A 1 89 ? 7.609 -5.194 -19.846 1.00 89.44 89 VAL A O 1
ATOM 715 N N . SER A 1 90 ? 9.574 -5.513 -20.895 1.00 90.12 90 SER A N 1
ATOM 716 C CA . SER A 1 90 ? 10.408 -5.557 -19.691 1.00 90.12 90 SER A CA 1
ATOM 717 C C . SER A 1 90 ? 11.338 -4.350 -19.664 1.00 90.12 90 SER A C 1
ATOM 719 O O . SER A 1 90 ? 12.308 -4.291 -20.421 1.00 90.12 90 SER A O 1
ATOM 721 N N . LEU A 1 91 ? 11.064 -3.393 -18.780 1.00 88.56 91 LEU A N 1
ATOM 722 C CA . LEU A 1 91 ? 11.935 -2.242 -18.550 1.00 88.56 91 LEU A CA 1
ATOM 723 C C . LEU A 1 91 ? 12.858 -2.470 -17.352 1.00 88.56 91 LEU A C 1
ATOM 725 O O . LEU A 1 91 ? 12.552 -3.221 -16.429 1.00 88.56 91 LEU A O 1
ATOM 729 N N . ARG A 1 92 ? 14.011 -1.795 -17.360 1.00 89.56 92 ARG A N 1
ATOM 730 C CA . ARG A 1 92 ? 14.928 -1.799 -16.217 1.00 89.56 92 ARG A CA 1
ATOM 731 C C . ARG A 1 92 ? 14.329 -0.956 -15.077 1.00 89.56 92 ARG A C 1
ATOM 733 O O . ARG A 1 92 ? 13.969 0.190 -15.347 1.00 89.56 92 ARG A O 1
ATOM 740 N N . PRO A 1 93 ? 14.300 -1.451 -13.824 1.00 89.44 93 PRO A N 1
ATOM 741 C CA . PRO A 1 93 ? 13.928 -0.635 -12.672 1.00 89.44 93 PRO A CA 1
ATOM 742 C C . PRO A 1 93 ? 14.823 0.598 -12.529 1.00 89.44 93 PRO A C 1
ATOM 744 O O . PRO A 1 93 ? 16.023 0.552 -12.829 1.00 89.44 93 PRO A O 1
ATOM 747 N N . TYR A 1 94 ? 14.256 1.700 -12.046 1.00 91.81 94 TYR A N 1
ATOM 748 C CA . TYR A 1 94 ? 15.038 2.903 -11.793 1.00 91.81 94 TYR A CA 1
ATOM 749 C C . TYR A 1 94 ? 15.991 2.737 -10.620 1.00 91.81 94 TYR A C 1
ATOM 751 O O . TYR A 1 94 ? 15.800 1.915 -9.727 1.00 91.81 94 TYR A O 1
ATOM 759 N N . ARG A 1 95 ? 17.044 3.553 -10.639 1.00 95.25 95 ARG A N 1
ATOM 760 C CA . ARG A 1 95 ? 17.927 3.704 -9.489 1.00 95.25 95 ARG A CA 1
ATOM 761 C C . ARG A 1 95 ? 17.229 4.585 -8.461 1.00 95.25 95 ARG A C 1
ATOM 763 O O . ARG A 1 95 ? 16.777 5.670 -8.810 1.00 95.25 95 ARG A O 1
ATOM 770 N N . THR A 1 96 ? 17.187 4.118 -7.225 1.00 94.62 96 THR A N 1
ATOM 771 C CA . THR A 1 96 ? 16.686 4.855 -6.063 1.00 94.62 96 THR A CA 1
ATOM 772 C C . THR A 1 96 ? 17.837 5.111 -5.099 1.00 94.62 96 THR A C 1
ATOM 774 O O . THR A 1 96 ? 18.810 4.352 -5.068 1.00 94.62 96 THR A O 1
ATOM 777 N N . SER A 1 97 ? 17.750 6.183 -4.317 1.00 97.94 97 SER A N 1
ATOM 778 C CA . SER A 1 97 ? 18.673 6.408 -3.203 1.00 97.94 97 SER A CA 1
ATOM 779 C C . SER A 1 97 ? 18.428 5.395 -2.070 1.00 97.94 97 SER A C 1
ATOM 781 O O . SER A 1 97 ? 17.344 4.810 -1.995 1.00 97.94 97 SER A O 1
ATOM 783 N N . PRO A 1 98 ? 19.390 5.193 -1.147 1.00 98.00 98 PRO A N 1
ATOM 784 C CA . PRO A 1 98 ? 19.204 4.269 -0.025 1.00 98.00 98 PRO A CA 1
ATOM 785 C C . PRO A 1 98 ? 17.997 4.604 0.867 1.00 98.00 98 PRO A C 1
ATOM 787 O O . PRO A 1 98 ? 17.316 3.701 1.346 1.00 98.00 98 PRO A O 1
ATOM 790 N N . VAL A 1 99 ? 17.710 5.897 1.065 1.00 97.88 99 VAL A N 1
ATOM 791 C CA . VAL A 1 99 ? 16.581 6.362 1.892 1.00 97.88 99 VAL A CA 1
ATOM 792 C C . VAL A 1 99 ? 15.249 6.049 1.212 1.00 97.88 99 VAL A C 1
ATOM 794 O O . VAL A 1 99 ? 14.338 5.519 1.844 1.00 97.88 99 VAL A O 1
ATOM 797 N N . GLU A 1 100 ? 15.149 6.316 -0.091 1.00 97.69 100 GLU A N 1
ATOM 798 C CA . GLU A 1 100 ? 13.954 5.990 -0.872 1.00 97.69 100 GLU A CA 1
ATOM 799 C C . GLU A 1 100 ? 13.726 4.481 -0.935 1.00 97.69 100 GLU A C 1
ATOM 801 O O . GLU A 1 100 ? 12.601 4.026 -0.768 1.00 97.69 100 GLU A O 1
ATOM 806 N N . GLU A 1 101 ? 14.784 3.689 -1.129 1.00 96.69 101 GLU A N 1
ATOM 807 C CA . GLU A 1 101 ? 14.677 2.230 -1.159 1.00 96.69 101 GLU A CA 1
ATOM 808 C C . GLU A 1 101 ? 14.129 1.679 0.167 1.00 96.69 101 GLU A C 1
ATOM 810 O O . GLU A 1 101 ? 13.294 0.772 0.165 1.00 96.69 101 GLU A O 1
ATOM 815 N N . GLN A 1 102 ? 14.559 2.239 1.301 1.00 98.00 102 GLN A N 1
ATOM 816 C CA . GLN A 1 102 ? 14.054 1.852 2.616 1.00 98.00 102 GLN A CA 1
ATOM 817 C C . GLN A 1 102 ? 12.572 2.210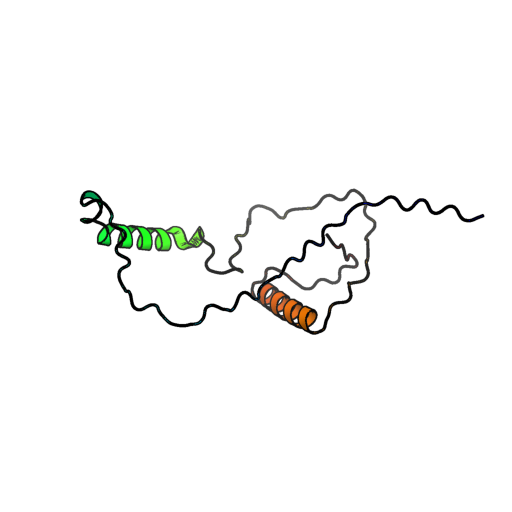 2.794 1.00 98.00 102 GLN A C 1
ATOM 819 O O . GLN A 1 102 ? 11.801 1.388 3.295 1.00 98.00 102 GLN A O 1
ATOM 824 N N . GLU A 1 103 ? 12.155 3.398 2.355 1.00 98.12 103 GLU A N 1
ATOM 825 C CA . GLU A 1 103 ? 10.752 3.809 2.431 1.00 98.12 103 GLU A CA 1
ATOM 826 C C . GLU A 1 103 ? 9.863 2.975 1.498 1.00 98.12 103 GLU A C 1
ATOM 828 O O . GLU A 1 103 ? 8.801 2.507 1.911 1.00 98.12 103 GLU A O 1
ATOM 833 N N . ILE A 1 104 ? 10.325 2.693 0.276 1.00 96.81 104 ILE A N 1
ATOM 834 C CA . ILE A 1 104 ? 9.632 1.806 -0.665 1.00 96.81 104 ILE A CA 1
ATOM 835 C C . ILE A 1 104 ? 9.438 0.426 -0.032 1.00 96.81 104 ILE A C 1
ATOM 837 O O . ILE A 1 104 ? 8.322 -0.089 -0.034 1.00 96.81 104 ILE A O 1
ATOM 841 N N . LYS A 1 105 ? 10.483 -0.158 0.570 1.00 97.06 105 LYS A N 1
ATOM 842 C CA . LYS A 1 105 ? 10.381 -1.453 1.267 1.00 97.06 105 LYS A CA 1
ATOM 843 C C . LYS A 1 105 ? 9.357 -1.414 2.405 1.00 97.06 105 LYS A C 1
ATOM 845 O O . LYS A 1 105 ? 8.496 -2.286 2.470 1.00 97.06 105 LYS A O 1
ATOM 850 N N . SER A 1 106 ? 9.401 -0.376 3.242 1.00 98.00 106 SER A N 1
ATOM 851 C CA . SER A 1 106 ? 8.453 -0.151 4.347 1.00 98.00 106 SER A CA 1
ATOM 852 C C . SER A 1 106 ? 6.999 -0.072 3.867 1.00 98.00 106 SER A C 1
ATOM 854 O O . SER A 1 106 ? 6.095 -0.609 4.510 1.00 98.00 106 SER A O 1
ATOM 856 N N . GLN A 1 107 ? 6.741 0.585 2.734 1.00 97.12 107 GLN A N 1
ATOM 857 C CA . GLN A 1 107 ? 5.393 0.671 2.170 1.00 97.12 107 GLN A CA 1
ATOM 858 C C . GLN A 1 107 ? 4.947 -0.640 1.518 1.00 97.12 107 GLN A C 1
ATOM 860 O O . GLN A 1 107 ? 3.813 -1.065 1.742 1.00 97.12 107 GLN A O 1
ATOM 865 N N . VAL A 1 108 ? 5.831 -1.296 0.761 1.00 97.00 108 VAL A N 1
ATOM 866 C CA . VAL A 1 108 ? 5.565 -2.592 0.119 1.00 97.00 108 VAL A CA 1
ATOM 867 C C . VAL A 1 108 ? 5.196 -3.646 1.160 1.00 97.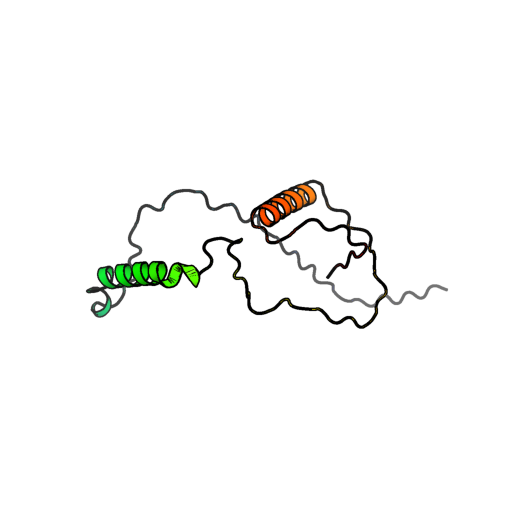00 108 VAL A C 1
ATOM 869 O O . VAL A 1 108 ? 4.208 -4.353 0.979 1.00 97.00 108 VAL A O 1
ATOM 872 N N . GLU A 1 109 ? 5.913 -3.710 2.282 1.00 97.62 109 GLU A N 1
ATOM 873 C CA . GLU A 1 109 ? 5.615 -4.657 3.360 1.00 97.62 109 GLU A CA 1
ATOM 874 C C . GLU A 1 109 ? 4.213 -4.444 3.949 1.00 97.62 109 GLU A C 1
ATOM 876 O O . GLU A 1 109 ? 3.458 -5.401 4.117 1.00 97.62 109 GLU A O 1
ATOM 881 N N . LYS A 1 110 ? 3.811 -3.191 4.184 1.00 96.81 110 LYS A N 1
ATOM 882 C CA . LYS A 1 110 ? 2.467 -2.877 4.697 1.00 96.81 110 LYS A CA 1
ATOM 883 C C . LYS A 1 110 ? 1.370 -3.263 3.702 1.00 96.81 110 LYS A C 1
ATOM 885 O O . LYS A 1 110 ? 0.332 -3.775 4.107 1.00 96.81 110 LYS A O 1
ATOM 890 N N . LEU A 1 111 ? 1.601 -3.058 2.403 1.00 96.62 111 LEU A N 1
ATOM 891 C CA . LEU A 1 111 ? 0.661 -3.461 1.352 1.00 96.62 111 LEU A CA 1
ATOM 892 C C . LEU A 1 111 ? 0.552 -4.988 1.222 1.00 96.62 111 LEU A C 1
ATOM 894 O O . LEU A 1 111 ? -0.542 -5.497 0.978 1.00 96.62 111 LEU A O 1
ATOM 898 N N . LEU A 1 112 ? 1.664 -5.711 1.399 1.00 96.88 112 LEU A N 1
ATOM 899 C CA . LEU A 1 112 ? 1.685 -7.177 1.443 1.00 96.88 112 LEU A CA 1
ATOM 900 C C . LEU A 1 112 ? 0.904 -7.699 2.653 1.00 96.88 112 LEU A C 1
ATOM 902 O O . LEU A 1 112 ? 0.055 -8.573 2.497 1.00 96.88 112 LEU A O 1
ATOM 906 N N . GLN A 1 113 ? 1.138 -7.130 3.839 1.00 96.19 113 GLN A N 1
ATOM 907 C CA . GLN A 1 113 ? 0.410 -7.482 5.064 1.00 96.19 113 GLN A CA 1
ATOM 908 C C . GLN A 1 113 ? -1.096 -7.211 4.939 1.00 96.19 113 GLN A C 1
ATOM 910 O O . GLN A 1 113 ? -1.901 -8.020 5.393 1.00 96.19 113 GLN A O 1
ATOM 915 N N . ALA A 1 114 ? -1.481 -6.115 4.279 1.00 95.19 114 ALA A N 1
ATOM 916 C CA . ALA A 1 114 ? -2.877 -5.787 3.992 1.00 95.19 114 ALA A CA 1
ATOM 917 C C . ALA A 1 114 ? -3.503 -6.641 2.867 1.00 95.19 114 ALA A C 1
ATOM 919 O O . ALA A 1 114 ? -4.700 -6.539 2.611 1.00 95.19 114 ALA A O 1
ATOM 920 N N . GLY A 1 115 ? -2.717 -7.471 2.169 1.00 94.69 115 GLY A N 1
ATOM 921 C CA . GLY A 1 115 ? -3.197 -8.324 1.078 1.00 94.69 115 GLY A CA 1
ATOM 922 C C . GLY A 1 115 ? -3.570 -7.571 -0.205 1.00 94.69 115 GLY A C 1
ATOM 923 O O . GLY A 1 115 ? -4.275 -8.121 -1.051 1.00 94.69 115 GLY A O 1
ATOM 924 N N . LEU A 1 116 ? -3.112 -6.324 -0.364 1.00 94.81 116 LEU A N 1
ATOM 925 C CA . LEU A 1 116 ? -3.419 -5.479 -1.528 1.00 94.81 116 LEU A CA 1
ATOM 926 C C . LEU A 1 116 ? -2.517 -5.774 -2.725 1.00 94.81 116 LEU A C 1
ATOM 928 O O . LEU A 1 116 ? -2.905 -5.554 -3.872 1.00 94.81 116 LEU A O 1
ATOM 932 N N . ILE A 1 117 ? -1.318 -6.289 -2.457 1.00 95.31 117 ILE A N 1
ATOM 933 C CA . ILE A 1 117 ? -0.367 -6.742 -3.470 1.00 95.31 117 ILE A CA 1
ATOM 934 C C . ILE A 1 117 ? 0.103 -8.160 -3.154 1.00 95.31 117 ILE A C 1
ATOM 936 O O . ILE A 1 117 ? -0.034 -8.650 -2.035 1.00 95.31 117 ILE A O 1
ATOM 940 N N . LYS A 1 118 ? 0.672 -8.822 -4.161 1.00 95.62 118 LYS A N 1
ATOM 941 C CA . LYS A 1 118 ? 1.277 -10.148 -4.038 1.00 95.62 118 LYS A CA 1
ATOM 942 C C . LYS A 1 118 ? 2.481 -10.268 -4.957 1.00 95.62 118 LYS A C 1
ATOM 944 O O . LYS A 1 118 ? 2.534 -9.612 -5.999 1.00 95.62 118 LYS A O 1
ATOM 949 N N . GLU A 1 119 ? 3.404 -11.149 -4.600 1.00 94.19 119 GLU A N 1
ATOM 950 C CA . GLU A 1 119 ? 4.519 -11.501 -5.471 1.00 94.19 119 GLU A CA 1
ATOM 951 C C . GLU A 1 119 ? 4.026 -12.207 -6.743 1.00 94.19 119 GLU A C 1
ATOM 953 O O . GLU A 1 119 ? 3.025 -12.931 -6.749 1.00 94.19 119 GLU A O 1
ATOM 958 N N . SER A 1 120 ? 4.723 -11.958 -7.850 1.00 92.75 120 SER A N 1
ATOM 959 C CA . SER A 1 120 ? 4.411 -12.517 -9.161 1.00 92.75 120 SER A CA 1
ATOM 960 C C . SER A 1 120 ? 5.689 -12.666 -9.976 1.00 92.75 120 SER A C 1
ATOM 962 O O . SER A 1 120 ? 6.542 -11.784 -9.962 1.00 92.75 120 SER A O 1
ATOM 964 N N . ASN A 1 121 ? 5.786 -13.748 -10.745 1.00 89.88 121 ASN A N 1
ATOM 965 C CA . ASN A 1 121 ? 6.928 -14.036 -11.618 1.00 89.88 121 ASN A CA 1
ATOM 966 C C . ASN A 1 121 ? 6.712 -13.492 -13.041 1.00 89.88 121 ASN A C 1
ATOM 968 O O . ASN A 1 121 ? 7.015 -14.159 -14.029 1.00 89.88 121 ASN A O 1
ATOM 972 N N . SER A 1 122 ? 6.112 -12.305 -13.159 1.00 85.94 122 SER A N 1
ATOM 973 C CA . SER A 1 122 ? 5.800 -11.713 -14.461 1.00 85.94 122 SER A CA 1
ATOM 974 C C . SER A 1 122 ? 7.055 -11.174 -15.139 1.00 85.94 122 SER A C 1
ATOM 976 O O . SER A 1 122 ?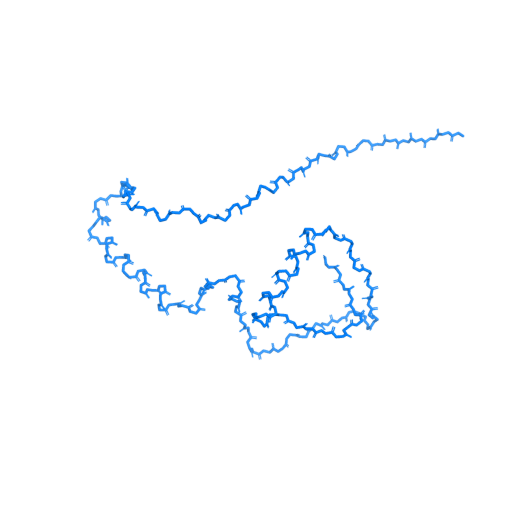 7.876 -10.506 -14.518 1.00 85.94 122 SER A O 1
ATOM 978 N N . ILE A 1 123 ? 7.154 -11.393 -16.448 1.00 77.50 123 ILE A N 1
ATOM 979 C CA . ILE A 1 123 ? 8.188 -10.784 -17.292 1.00 77.50 123 ILE A CA 1
ATOM 980 C C . ILE A 1 123 ? 7.923 -9.291 -17.570 1.00 77.50 123 ILE A C 1
ATOM 982 O O . ILE A 1 123 ? 8.787 -8.592 -18.088 1.00 77.50 123 ILE A O 1
ATOM 986 N N . THR A 1 124 ? 6.724 -8.788 -17.256 1.00 76.94 124 THR A N 1
ATOM 987 C CA . THR A 1 124 ? 6.330 -7.403 -17.558 1.00 76.94 124 THR A CA 1
ATOM 988 C C . THR A 1 124 ? 6.709 -6.462 -16.418 1.00 76.94 124 THR A C 1
ATOM 990 O O . THR A 1 124 ? 6.233 -6.630 -15.298 1.00 76.94 124 THR A O 1
ATOM 993 N N . ILE A 1 125 ? 7.486 -5.422 -16.729 1.00 74.12 125 ILE A N 1
ATOM 994 C CA . ILE A 1 125 ? 7.710 -4.258 -15.860 1.00 74.12 125 ILE A CA 1
ATOM 995 C C . ILE A 1 125 ? 7.277 -3.039 -16.675 1.00 74.12 125 ILE A C 1
ATOM 997 O O . ILE A 1 125 ? 8.021 -2.572 -17.539 1.00 74.12 125 ILE A O 1
ATOM 1001 N N . HIS A 1 126 ? 6.051 -2.563 -16.444 1.00 46.94 126 HIS A N 1
ATOM 1002 C CA . HIS A 1 126 ? 5.531 -1.342 -17.059 1.00 46.94 126 HIS A CA 1
ATOM 1003 C C . HIS A 1 126 ? 5.519 -0.225 -16.019 1.00 46.94 126 HIS A C 1
ATOM 1005 O O . HIS A 1 126 ? 4.999 -0.408 -14.920 1.00 46.94 126 HIS A O 1
ATOM 1011 N N . LEU A 1 127 ? 6.117 0.908 -16.371 1.00 39.66 127 LEU A N 1
ATOM 1012 C CA . LEU A 1 127 ? 6.172 2.090 -15.533 1.00 39.66 127 LEU A CA 1
ATOM 1013 C C . LEU A 1 127 ? 5.148 3.089 -16.076 1.00 39.66 127 LEU A C 1
ATOM 1015 O O . LEU A 1 127 ? 5.265 3.482 -17.237 1.00 39.66 127 LEU A O 1
ATOM 1019 N N . MET A 1 128 ? 4.124 3.405 -15.278 1.00 32.44 128 MET A N 1
ATOM 1020 C CA . MET A 1 128 ? 3.202 4.513 -15.565 1.00 32.44 128 MET A CA 1
ATOM 1021 C C . MET A 1 128 ? 3.822 5.837 -15.135 1.00 32.44 128 MET A C 1
ATOM 1023 O O . MET A 1 128 ? 4.514 5.838 -14.091 1.00 32.44 128 MET A O 1
#

Organism: Araneus ventricosus (NCBI:txid182803)

pLDDT: mean 75.14, std 22.07, range [32.44, 98.12]

Foldseek 3Di:
DDDDDDDDDDPPPPPPPPDPPPDPPDDDPPDPPPCPPDDPVCPPCPVVVVVVVVVVCVVPVLVDQPDPLSDDDDPPDDDDDDDPDPDADADDDDDDDPVVVVVVVVVVVVCVVSVVDDDDPDNHDDDD